Protein AF-A0A4P6U3E3-F1 (afdb_monomer_lite)

Organism: Streptomyces seoulensis (NCBI:txid73044)

Secondary structure (DSSP, 8-state):
-THHHHHHHHHHHHHHHHHHHHHHHHHHHHHHHHHHHHHHHTT--SHHHHHHHHHHHHHHHHHHHHHHHHHHHHHHHHHHHHHHHHHHHHHHHHHHHHHTT-------SS--

Sequence (112 aa):
MASGVDLSAHALTGLANDIRDFHHTVSERVTSLNRVVDMIQAGWKGAAGKEFDTVQQGVNKNLRKLQDDLVDLEEAMRASVGGFTDQEQERISDIRKVDNSYEVKSRITDLA

InterPro domains:
  IPR010310 Type VII secretion system ESAT-6-like [PF06013] (7-89)
  IPR010310 Type VII secretion system ESAT-6-like [TIGR03930] (8-90)
  IPR036689 ESAT-6-like superfamily [SSF140453] (7-96)

Structure (mmCIF, N/CA/C/O backbone):
data_AF-A0A4P6U3E3-F1
#
_entry.id   AF-A0A4P6U3E3-F1
#
loop_
_atom_site.group_PDB
_atom_site.id
_atom_site.type_symbol
_atom_site.label_atom_id
_atom_site.label_alt_id
_atom_site.label_comp_id
_atom_site.label_asym_id
_atom_site.label_entity_id
_atom_site.label_seq_id
_atom_site.pdbx_PDB_ins_code
_atom_site.Cartn_x
_atom_site.Cartn_y
_atom_site.Cartn_z
_atom_site.occupancy
_atom_site.B_iso_or_equiv
_atom_site.auth_seq_id
_atom_site.auth_comp_id
_atom_site.auth_asym_id
_atom_site.auth_atom_id
_atom_site.pdbx_PDB_model_num
ATOM 1 N N . MET A 1 1 ? 15.863 6.903 -32.423 1.00 50.66 1 MET A N 1
ATOM 2 C CA . MET A 1 1 ? 14.958 5.809 -32.000 1.00 50.66 1 MET A CA 1
ATOM 3 C C . MET A 1 1 ? 15.186 5.372 -30.546 1.00 50.66 1 MET A C 1
ATOM 5 O O . MET A 1 1 ? 14.235 4.914 -29.940 1.00 50.66 1 MET A O 1
ATOM 9 N N . ALA A 1 2 ? 16.359 5.609 -29.937 1.00 56.28 2 ALA A N 1
ATOM 10 C CA . ALA A 1 2 ? 16.633 5.280 -28.525 1.00 56.28 2 ALA A CA 1
ATOM 11 C C . ALA A 1 2 ? 15.734 5.989 -27.480 1.00 56.28 2 ALA A C 1
ATOM 13 O O . ALA A 1 2 ? 15.565 5.495 -26.373 1.00 56.28 2 ALA A O 1
ATOM 14 N N . SER A 1 3 ? 15.124 7.126 -27.826 1.00 62.72 3 SER A N 1
ATOM 15 C CA . SER A 1 3 ? 14.373 7.963 -26.880 1.00 62.72 3 SER A CA 1
ATOM 16 C C . SER A 1 3 ? 13.048 7.353 -26.397 1.00 62.72 3 SER A C 1
ATOM 18 O O . SER A 1 3 ? 12.608 7.661 -25.299 1.00 62.72 3 SER A O 1
ATOM 20 N N . GLY A 1 4 ? 12.390 6.500 -27.193 1.00 61.56 4 GLY A N 1
ATOM 21 C CA . GLY A 1 4 ? 11.086 5.927 -26.820 1.00 61.56 4 GLY A CA 1
ATOM 22 C C . GLY A 1 4 ? 11.176 4.829 -25.753 1.00 61.56 4 GLY A C 1
ATOM 23 O O . GLY A 1 4 ? 10.294 4.710 -24.909 1.00 61.56 4 GLY A O 1
ATOM 24 N N . VAL A 1 5 ? 12.266 4.058 -25.774 1.00 64.31 5 VAL A N 1
ATOM 25 C CA . VAL A 1 5 ? 12.543 2.965 -24.826 1.00 64.31 5 VAL A CA 1
ATOM 26 C C . VAL A 1 5 ? 12.889 3.529 -23.449 1.00 64.31 5 VAL A C 1
ATOM 28 O O . VAL A 1 5 ? 12.355 3.071 -22.442 1.00 64.31 5 VAL A O 1
ATOM 31 N N . ASP A 1 6 ? 13.716 4.574 -23.419 1.00 68.00 6 ASP A N 1
ATOM 32 C CA . ASP A 1 6 ? 14.097 5.280 -22.194 1.00 68.00 6 ASP A CA 1
ATOM 33 C C . ASP A 1 6 ? 12.877 5.914 -21.501 1.00 68.00 6 ASP A C 1
ATOM 35 O O . ASP A 1 6 ? 12.690 5.763 -20.295 1.00 68.00 6 ASP A O 1
ATOM 39 N N . LEU A 1 7 ? 11.954 6.505 -22.275 1.00 72.06 7 LEU A N 1
ATOM 40 C CA . LEU A 1 7 ? 10.684 7.010 -21.740 1.00 72.06 7 LEU A CA 1
ATOM 41 C C . LEU A 1 7 ? 9.826 5.908 -21.096 1.00 72.06 7 LEU A C 1
ATOM 43 O O . LEU A 1 7 ? 9.208 6.143 -20.059 1.00 72.06 7 LEU A O 1
ATOM 47 N N . SER A 1 8 ? 9.778 4.715 -21.693 1.00 77.69 8 SER A N 1
ATOM 48 C CA . SER A 1 8 ? 9.010 3.579 -21.167 1.00 77.69 8 SER A CA 1
ATOM 49 C C . SER A 1 8 ? 9.613 3.026 -19.872 1.00 77.69 8 SER A C 1
ATOM 51 O O . SER A 1 8 ? 8.882 2.829 -18.899 1.00 77.69 8 SER A O 1
ATOM 53 N N . ALA A 1 9 ? 10.929 2.814 -19.833 1.00 78.56 9 ALA A N 1
ATOM 54 C CA . ALA A 1 9 ? 11.627 2.350 -18.636 1.00 78.56 9 ALA A CA 1
ATOM 55 C C . ALA A 1 9 ? 11.507 3.365 -17.487 1.00 78.56 9 ALA A C 1
ATOM 57 O O . ALA A 1 9 ? 11.263 2.993 -16.333 1.00 78.56 9 ALA A O 1
ATOM 58 N N . HIS A 1 10 ? 11.608 4.657 -17.810 1.00 82.00 10 HIS A N 1
ATOM 59 C CA . HIS A 1 10 ? 11.419 5.739 -16.855 1.00 82.00 10 HIS A CA 1
ATOM 60 C C . HIS A 1 10 ? 9.986 5.778 -16.303 1.00 82.00 10 HIS A C 1
ATOM 62 O O . HIS A 1 10 ? 9.807 5.860 -15.089 1.00 82.00 10 HIS A O 1
ATOM 68 N N . ALA A 1 11 ? 8.969 5.638 -17.160 1.00 81.44 11 ALA A N 1
ATOM 69 C CA . ALA A 1 11 ? 7.567 5.617 -16.741 1.00 81.44 11 ALA A CA 1
ATOM 70 C C . ALA A 1 11 ? 7.244 4.435 -15.809 1.00 81.44 11 ALA A C 1
ATOM 72 O O . ALA A 1 11 ? 6.583 4.621 -14.789 1.00 81.44 11 ALA A O 1
ATOM 73 N N . LEU A 1 12 ? 7.747 3.234 -16.115 1.00 81.12 12 LEU A N 1
ATOM 74 C CA . LEU A 1 12 ? 7.563 2.050 -15.265 1.00 81.12 12 LEU A CA 1
ATOM 75 C C . LEU A 1 12 ? 8.288 2.185 -13.920 1.00 81.12 12 LEU A C 1
ATOM 77 O O . LEU A 1 12 ? 7.758 1.790 -12.884 1.00 81.12 12 LEU A O 1
ATOM 81 N N . THR A 1 13 ? 9.478 2.788 -13.920 1.00 85.75 13 THR A N 1
ATOM 82 C CA . THR A 1 13 ? 10.208 3.098 -12.683 1.00 85.75 13 THR A CA 1
ATOM 83 C C . THR A 1 13 ? 9.452 4.117 -11.830 1.00 85.75 13 THR A C 1
ATOM 85 O O . THR A 1 13 ? 9.386 3.958 -10.612 1.00 85.75 13 THR A O 1
ATOM 88 N N . GLY A 1 14 ? 8.864 5.141 -12.458 1.00 87.50 14 GLY A N 1
ATOM 89 C CA . GLY A 1 14 ? 8.003 6.120 -11.792 1.00 87.50 14 GLY A CA 1
ATOM 90 C C . GLY A 1 14 ? 6.799 5.454 -11.136 1.00 87.50 14 GLY A C 1
ATOM 91 O O . GLY A 1 14 ? 6.613 5.589 -9.932 1.00 87.50 14 GLY A O 1
ATOM 92 N N . LEU A 1 15 ? 6.073 4.626 -11.889 1.00 84.00 15 LEU A N 1
ATOM 93 C CA . LEU A 1 15 ? 4.927 3.880 -11.372 1.00 84.00 15 LEU A CA 1
ATOM 94 C C . LEU A 1 15 ? 5.301 2.973 -10.187 1.00 84.00 15 LEU A C 1
ATOM 96 O O . LEU A 1 15 ? 4.574 2.922 -9.199 1.00 84.00 15 LEU A O 1
ATOM 100 N N . ALA A 1 16 ? 6.444 2.284 -10.252 1.00 83.94 16 ALA A N 1
ATOM 101 C CA . ALA A 1 16 ? 6.929 1.467 -9.139 1.00 83.94 16 ALA A CA 1
ATOM 102 C C . ALA A 1 16 ? 7.202 2.303 -7.873 1.00 83.94 16 ALA A C 1
ATOM 104 O O . ALA A 1 16 ? 6.952 1.842 -6.760 1.00 83.94 16 ALA A O 1
ATOM 105 N N . ASN A 1 17 ? 7.700 3.533 -8.021 1.00 88.75 17 ASN A N 1
ATOM 106 C CA . ASN A 1 17 ? 7.895 4.437 -6.887 1.00 88.75 17 ASN A CA 1
ATOM 107 C C . ASN A 1 17 ? 6.554 4.949 -6.338 1.00 88.75 17 ASN A C 1
ATOM 109 O O . ASN A 1 17 ? 6.369 4.941 -5.125 1.00 88.75 17 ASN A O 1
ATOM 113 N N . ASP A 1 18 ? 5.600 5.296 -7.204 1.00 90.12 18 ASP A N 1
ATOM 114 C CA . ASP A 1 18 ? 4.262 5.735 -6.785 1.00 90.12 18 ASP A CA 1
ATOM 115 C C . ASP A 1 18 ? 3.529 4.639 -5.989 1.00 90.12 18 ASP A C 1
ATOM 117 O O . ASP A 1 18 ? 2.894 4.911 -4.967 1.00 90.12 18 ASP A O 1
ATOM 121 N N . ILE A 1 19 ? 3.649 3.378 -6.422 1.00 84.31 19 ILE A N 1
ATOM 122 C CA . ILE A 1 19 ? 3.098 2.211 -5.714 1.00 84.31 19 ILE A CA 1
ATOM 123 C C . ILE A 1 19 ? 3.721 2.077 -4.321 1.00 84.31 19 ILE A C 1
ATOM 125 O O . ILE A 1 19 ? 3.003 1.861 -3.340 1.00 84.31 19 ILE A O 1
ATOM 129 N N . ARG A 1 20 ? 5.042 2.251 -4.214 1.00 84.44 20 ARG A N 1
ATOM 130 C CA . ARG A 1 20 ? 5.752 2.215 -2.933 1.00 84.44 20 ARG A CA 1
ATOM 131 C C . ARG A 1 20 ? 5.293 3.329 -1.990 1.00 84.44 20 ARG A C 1
ATOM 133 O O . ARG A 1 20 ? 5.030 3.074 -0.813 1.00 84.44 20 ARG A O 1
ATOM 140 N N . ASP A 1 21 ? 5.164 4.551 -2.492 1.00 89.75 21 ASP A N 1
ATOM 141 C CA . ASP A 1 21 ? 4.717 5.702 -1.700 1.00 89.75 21 A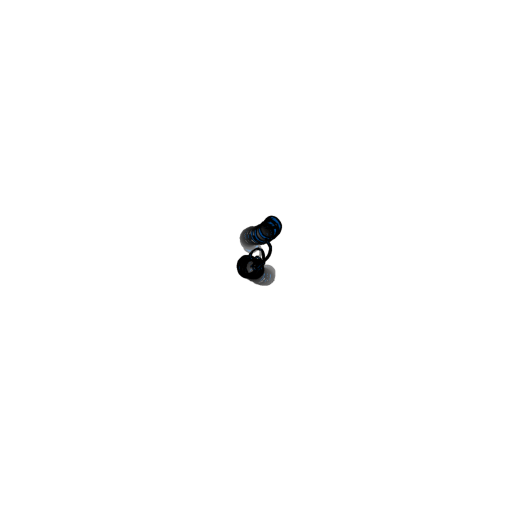SP A CA 1
ATOM 142 C C . ASP A 1 21 ? 3.269 5.520 -1.223 1.00 89.75 21 ASP A C 1
ATOM 144 O O . ASP A 1 21 ? 2.924 5.816 -0.068 1.00 89.75 21 ASP A O 1
ATOM 148 N N . PHE A 1 22 ? 2.416 4.949 -2.077 1.00 84.94 22 PHE A N 1
ATOM 149 C CA . PHE A 1 22 ? 1.059 4.573 -1.703 1.00 84.94 22 PHE A CA 1
ATOM 150 C C . PHE A 1 22 ? 1.047 3.491 -0.615 1.00 84.94 22 PHE A C 1
ATOM 152 O O . PHE A 1 22 ? 0.324 3.633 0.375 1.00 84.94 22 PHE A O 1
ATOM 159 N N . HIS A 1 23 ? 1.886 2.460 -0.737 1.00 81.81 23 HIS A N 1
ATOM 160 C CA . HIS A 1 23 ? 2.061 1.427 0.285 1.00 81.81 23 HIS A CA 1
ATOM 161 C C . HIS A 1 23 ? 2.446 2.026 1.653 1.00 81.81 23 HIS A C 1
ATOM 163 O O . HIS A 1 23 ? 1.820 1.702 2.672 1.00 81.81 23 HIS A O 1
ATOM 169 N N . HIS A 1 24 ? 3.407 2.954 1.686 1.00 85.12 24 HIS A N 1
ATOM 170 C CA . HIS A 1 24 ? 3.787 3.659 2.915 1.00 85.12 24 HIS A CA 1
ATOM 171 C C . HIS A 1 24 ? 2.615 4.450 3.506 1.00 85.12 24 HIS A C 1
ATOM 173 O O . HIS A 1 24 ? 2.301 4.302 4.690 1.00 85.12 24 HIS A O 1
ATOM 179 N N . THR A 1 25 ? 1.906 5.206 2.669 1.00 87.00 25 THR A N 1
ATOM 180 C CA . THR A 1 25 ? 0.739 5.998 3.086 1.00 87.00 25 THR A CA 1
ATOM 181 C C . THR A 1 25 ? -0.366 5.119 3.680 1.00 87.00 25 THR A C 1
ATOM 183 O O . THR A 1 25 ? -0.958 5.462 4.708 1.00 87.00 25 THR A O 1
ATOM 186 N N . VAL A 1 26 ? -0.661 3.972 3.058 1.00 81.62 26 VAL A N 1
ATOM 187 C CA . VAL A 1 26 ? -1.649 3.016 3.578 1.00 81.62 26 VAL A CA 1
ATOM 188 C C . VAL A 1 26 ? -1.216 2.517 4.956 1.00 81.62 26 VAL A C 1
ATOM 190 O O . VAL A 1 26 ? -2.023 2.567 5.885 1.00 81.62 26 VAL A O 1
ATOM 193 N N . SER A 1 27 ? 0.051 2.122 5.119 1.00 80.31 27 SER A N 1
ATOM 194 C CA . SER A 1 27 ? 0.615 1.638 6.391 1.00 80.31 27 SER A CA 1
ATOM 195 C C . SER A 1 27 ? 0.461 2.643 7.541 1.00 80.31 27 SER A C 1
ATOM 197 O O . SER A 1 27 ? 0.030 2.301 8.651 1.00 80.31 27 SER A O 1
ATOM 199 N N . GLU A 1 28 ? 0.743 3.918 7.271 1.00 86.88 28 GLU A N 1
ATOM 200 C CA . GLU A 1 28 ? 0.577 4.997 8.247 1.00 86.88 28 GLU A CA 1
ATOM 201 C C . GLU A 1 28 ? -0.888 5.176 8.656 1.00 86.88 28 GLU A C 1
ATOM 203 O O . GLU A 1 28 ? -1.200 5.296 9.848 1.00 86.88 28 GLU A O 1
ATOM 208 N N . ARG A 1 29 ? -1.809 5.134 7.684 1.00 82.69 29 ARG A N 1
ATOM 209 C CA . ARG A 1 29 ? -3.251 5.233 7.950 1.00 82.69 29 ARG A CA 1
ATOM 210 C C . ARG A 1 29 ? -3.769 4.054 8.766 1.00 82.69 29 ARG A C 1
ATOM 212 O O . ARG A 1 29 ? -4.562 4.283 9.678 1.00 82.69 29 ARG A O 1
ATOM 219 N N . VAL A 1 30 ? -3.297 2.831 8.507 1.00 77.75 30 VAL A N 1
ATOM 220 C CA . VAL A 1 30 ? -3.623 1.642 9.322 1.00 77.75 30 VAL A CA 1
ATOM 221 C C . VAL A 1 30 ? -3.215 1.862 10.773 1.00 77.75 30 VAL A C 1
ATOM 223 O O . VAL A 1 30 ? -4.002 1.658 11.696 1.00 77.75 30 VAL A O 1
ATOM 226 N N . THR A 1 31 ? -1.980 2.316 10.975 1.00 82.44 31 THR A N 1
ATOM 227 C CA . THR A 1 31 ? -1.428 2.563 12.309 1.00 82.44 31 THR A CA 1
ATOM 228 C C . THR A 1 31 ? -2.228 3.637 13.045 1.00 82.44 31 THR A C 1
ATOM 230 O O . THR A 1 31 ? -2.526 3.492 14.230 1.00 82.44 31 THR A O 1
ATOM 233 N N . SER A 1 32 ? -2.614 4.703 12.341 1.00 86.12 32 SER A N 1
ATOM 234 C CA . SER A 1 32 ? -3.466 5.761 12.887 1.00 86.12 32 SER A CA 1
ATOM 235 C C . SER A 1 32 ? -4.848 5.240 13.289 1.00 86.12 32 SER A C 1
ATOM 237 O O . SER A 1 32 ? -5.284 5.476 14.416 1.00 86.12 32 SER A O 1
ATOM 239 N N . LEU A 1 33 ? -5.502 4.469 12.412 1.00 79.06 33 LEU A N 1
ATOM 240 C CA . LEU A 1 33 ? -6.801 3.861 12.696 1.00 79.06 33 LEU A CA 1
ATOM 241 C C . LEU A 1 33 ? -6.732 2.975 13.945 1.00 79.06 33 LEU A C 1
ATOM 243 O O . LEU A 1 33 ? -7.579 3.113 14.822 1.00 79.06 33 LEU A O 1
ATOM 247 N N . ASN A 1 34 ? -5.700 2.136 14.063 1.00 77.25 34 ASN A N 1
ATOM 248 C CA . ASN A 1 34 ? -5.511 1.279 15.234 1.00 77.25 34 ASN A CA 1
ATOM 249 C C . ASN A 1 34 ? -5.345 2.091 16.529 1.00 77.25 34 ASN A C 1
ATOM 251 O O . ASN A 1 34 ? -6.000 1.780 17.514 1.00 77.25 34 ASN A O 1
ATOM 255 N N . ARG A 1 35 ? -4.589 3.199 16.527 1.00 84.50 35 ARG A N 1
ATOM 256 C CA . ARG A 1 35 ? -4.504 4.062 17.725 1.00 84.50 35 ARG A CA 1
ATOM 257 C C . ARG A 1 35 ? -5.846 4.680 18.108 1.00 84.50 35 ARG A C 1
ATOM 259 O O . ARG A 1 35 ? -6.155 4.789 19.292 1.00 84.50 35 ARG A O 1
ATOM 266 N N . VAL A 1 36 ? -6.629 5.127 17.125 1.00 82.12 36 VAL A N 1
ATOM 267 C CA . VAL A 1 36 ? -7.962 5.698 17.376 1.00 82.12 36 VAL A CA 1
ATOM 268 C C . VAL A 1 36 ? -8.898 4.640 17.956 1.00 82.12 36 VAL A C 1
ATOM 270 O O . VAL A 1 36 ? -9.603 4.918 18.925 1.00 82.12 36 VAL A O 1
ATOM 273 N N . VAL A 1 37 ? -8.864 3.427 17.405 1.00 74.69 37 VAL A N 1
ATOM 274 C CA . VAL A 1 37 ? -9.592 2.260 17.917 1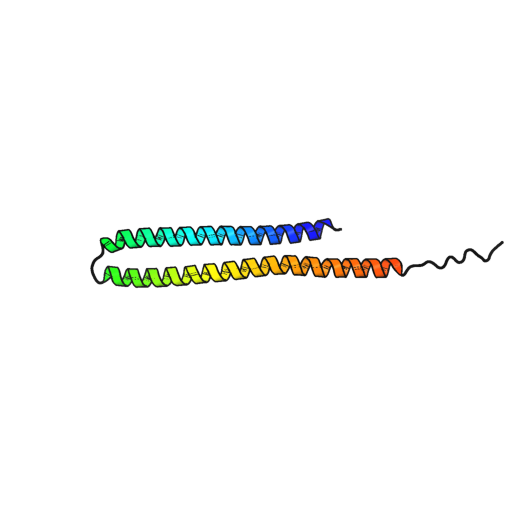.00 74.69 37 VAL A CA 1
ATOM 275 C C . VAL A 1 37 ? -9.231 1.998 19.378 1.00 74.69 37 VAL A C 1
ATOM 277 O O . VAL A 1 37 ? -10.136 1.960 20.210 1.00 74.69 37 VAL A O 1
ATOM 280 N N . ASP A 1 38 ? -7.941 1.897 19.701 1.00 77.56 38 ASP A N 1
ATOM 281 C CA . ASP A 1 38 ? -7.468 1.588 21.055 1.00 77.56 38 ASP A CA 1
ATOM 282 C C . ASP A 1 38 ? -7.951 2.637 22.078 1.00 77.56 38 ASP A C 1
ATOM 284 O O . ASP A 1 38 ? -8.379 2.301 23.186 1.00 77.56 38 ASP A O 1
ATOM 288 N N . MET A 1 39 ? -7.952 3.921 21.693 1.00 79.94 39 MET A N 1
ATOM 289 C CA . MET A 1 39 ? -8.463 5.012 22.535 1.00 79.94 39 MET A CA 1
ATOM 290 C C . MET A 1 39 ? -9.973 4.912 22.787 1.00 79.94 39 MET A C 1
ATOM 292 O O . MET A 1 39 ? -10.428 5.199 23.895 1.00 79.94 39 MET A O 1
ATOM 296 N N . ILE A 1 40 ? -10.760 4.521 21.780 1.00 74.88 40 ILE A N 1
ATOM 297 C CA . ILE A 1 40 ? -12.224 4.410 21.896 1.00 74.88 40 ILE A CA 1
ATOM 298 C C . ILE A 1 40 ? -12.617 3.136 22.654 1.00 74.88 40 ILE A C 1
ATOM 300 O O . ILE A 1 40 ? -13.521 3.178 23.492 1.00 74.88 40 ILE A O 1
ATOM 304 N N . GLN A 1 41 ? -11.927 2.016 22.419 1.00 71.62 41 GLN A N 1
ATOM 305 C CA . GLN A 1 41 ? -12.189 0.745 23.100 1.00 71.62 41 GLN A CA 1
ATOM 306 C C . GLN A 1 41 ? -12.034 0.833 24.615 1.00 71.62 41 GLN A C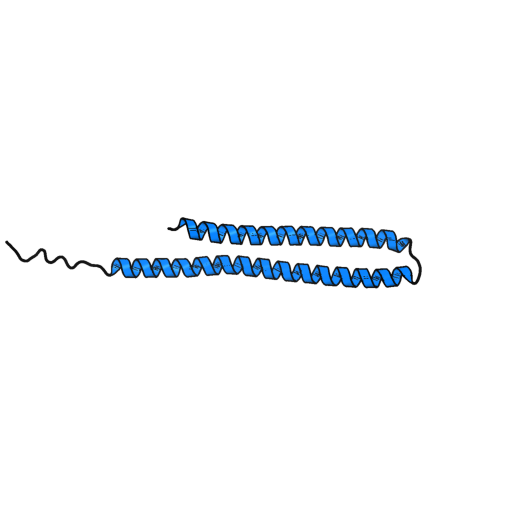 1
ATOM 308 O O . GLN A 1 41 ? -12.801 0.196 25.338 1.00 71.62 41 GLN A O 1
ATOM 313 N N . ALA A 1 42 ? -11.123 1.673 25.113 1.00 70.50 42 ALA A N 1
ATOM 314 C CA . ALA A 1 42 ? -11.014 1.950 26.543 1.00 70.50 42 ALA A CA 1
ATOM 315 C C . ALA A 1 42 ? -12.346 2.437 27.162 1.00 70.50 42 ALA A C 1
ATOM 317 O O . ALA A 1 42 ? -12.592 2.218 28.351 1.00 70.50 42 ALA A O 1
ATOM 318 N N . GLY A 1 43 ? -13.222 3.057 26.360 1.00 72.62 43 GLY A N 1
ATOM 319 C CA . GLY A 1 43 ? -14.550 3.523 26.760 1.00 72.62 43 GLY A CA 1
ATOM 320 C C . GLY A 1 43 ? -15.699 2.533 26.521 1.00 72.62 43 GLY A C 1
ATOM 321 O O . GLY A 1 43 ? -16.777 2.722 27.086 1.00 72.62 43 GLY A O 1
ATOM 322 N N . TRP A 1 44 ? -15.518 1.480 25.717 1.00 68.75 44 TRP A N 1
ATOM 323 C CA . TRP A 1 44 ? -16.586 0.538 25.352 1.00 68.75 44 TRP A CA 1
ATOM 324 C C . TRP A 1 44 ? -16.412 -0.805 26.069 1.00 68.75 44 TRP A C 1
ATOM 326 O O . TRP A 1 44 ? -15.732 -1.709 25.591 1.00 68.75 44 TRP A O 1
ATOM 336 N N . LYS A 1 45 ? -17.063 -0.972 27.228 1.00 66.75 45 LYS A N 1
ATOM 337 C CA . LYS A 1 45 ? -17.109 -2.271 27.923 1.00 66.75 45 LYS A CA 1
ATOM 338 C C . LYS A 1 45 ? -18.225 -3.171 27.381 1.00 66.75 45 LYS A C 1
ATOM 340 O O . LYS A 1 45 ? -19.343 -2.718 27.157 1.00 66.75 45 LYS A O 1
ATOM 345 N N . GLY A 1 46 ? -17.947 -4.472 27.263 1.00 72.56 46 GLY A N 1
ATOM 346 C CA . GLY A 1 46 ? -18.953 -5.508 26.992 1.00 72.56 46 GLY A CA 1
ATOM 347 C C . GLY A 1 46 ? -19.030 -5.952 25.527 1.00 72.56 46 GLY A C 1
ATOM 348 O O . GLY A 1 46 ? -18.017 -6.011 24.836 1.00 72.56 46 GLY A O 1
ATOM 349 N N . ALA A 1 47 ? -20.232 -6.307 25.059 1.00 68.50 47 ALA A N 1
ATOM 350 C CA . ALA A 1 47 ? -20.455 -6.900 23.734 1.00 68.50 47 ALA A CA 1
ATOM 351 C C . ALA A 1 47 ? -20.032 -5.986 22.566 1.00 68.50 47 ALA A C 1
ATOM 353 O O . ALA A 1 47 ? -19.488 -6.472 21.581 1.00 68.50 47 ALA A O 1
ATOM 354 N N . ALA A 1 48 ? -20.196 -4.665 22.708 1.00 68.38 48 ALA A N 1
ATOM 355 C CA . ALA A 1 48 ? -19.795 -3.695 21.687 1.00 68.38 48 ALA A CA 1
ATOM 356 C C . ALA A 1 48 ? -18.273 -3.669 21.442 1.00 68.38 48 ALA A C 1
ATOM 358 O O . ALA A 1 48 ? -17.843 -3.505 20.304 1.00 68.38 48 ALA A O 1
ATOM 359 N N . GLY A 1 49 ? -17.459 -3.886 22.484 1.00 71.94 49 GLY A N 1
ATOM 360 C CA . GLY A 1 49 ? -16.002 -3.973 22.344 1.00 71.94 49 GLY A CA 1
ATOM 361 C C . GLY A 1 49 ? -15.569 -5.175 21.497 1.00 71.94 49 GLY A C 1
ATOM 362 O O . GLY A 1 49 ? -14.724 -5.027 20.621 1.00 71.94 49 GLY A O 1
ATOM 363 N N . LYS A 1 50 ? -16.225 -6.330 21.686 1.00 75.06 50 LYS A N 1
ATOM 364 C CA . LYS A 1 50 ? -15.950 -7.575 20.943 1.00 75.06 50 LYS A CA 1
ATOM 365 C C . LYS A 1 50 ? -16.323 -7.512 19.461 1.00 75.06 50 LYS A C 1
ATOM 367 O O . LYS A 1 50 ? -15.594 -8.031 18.616 1.00 75.06 50 LYS A O 1
ATOM 372 N N . GLU A 1 51 ? -17.469 -6.919 19.139 1.00 74.81 51 GLU A N 1
ATOM 373 C CA . GLU A 1 51 ? -17.867 -6.737 17.736 1.00 74.81 51 GLU A CA 1
ATOM 374 C C . GLU A 1 51 ? -16.882 -5.807 17.019 1.00 74.81 51 GLU A C 1
ATOM 376 O O . GLU A 1 51 ? -16.471 -6.063 15.888 1.00 74.81 51 GLU A O 1
ATOM 381 N N . PHE A 1 52 ? -16.419 -4.770 17.719 1.00 72.44 52 PHE A N 1
ATOM 382 C CA . PHE A 1 52 ? -15.418 -3.855 17.192 1.00 72.44 52 PHE A CA 1
ATOM 383 C C . PHE A 1 52 ? -14.049 -4.517 16.985 1.00 72.44 52 PHE A C 1
ATOM 385 O O . PHE A 1 52 ? -13.464 -4.340 15.917 1.00 72.44 52 PHE A O 1
ATOM 392 N N . ASP A 1 53 ? -13.585 -5.344 17.932 1.00 76.56 53 ASP A N 1
ATOM 393 C CA . ASP A 1 53 ? -12.373 -6.168 17.775 1.00 76.56 53 ASP A CA 1
ATOM 394 C C . ASP A 1 53 ? -12.427 -6.999 16.487 1.00 76.56 53 ASP A C 1
ATOM 396 O O . ASP A 1 53 ? -11.466 -7.063 15.719 1.00 76.56 53 ASP A O 1
ATOM 400 N N . THR A 1 54 ? -13.574 -7.630 16.228 1.00 82.25 54 THR A N 1
ATOM 401 C CA . THR A 1 54 ? -13.771 -8.501 15.062 1.00 82.25 54 THR A CA 1
ATOM 402 C C . THR A 1 54 ? -13.664 -7.710 13.758 1.00 82.25 54 THR A C 1
ATOM 404 O O . THR A 1 54 ? -12.964 -8.123 12.827 1.00 82.25 54 THR A O 1
ATOM 407 N N . VAL A 1 55 ? -14.307 -6.541 13.695 1.00 78.69 55 VAL A N 1
ATOM 408 C CA . VAL A 1 55 ? -14.219 -5.645 12.533 1.00 78.69 55 VAL A CA 1
ATOM 409 C C . VAL A 1 55 ? -12.786 -5.149 12.338 1.00 78.69 55 VAL A C 1
ATOM 411 O O . VAL A 1 55 ? -12.272 -5.201 11.219 1.00 78.69 55 VAL A O 1
ATOM 414 N N . GLN A 1 56 ? -12.109 -4.731 13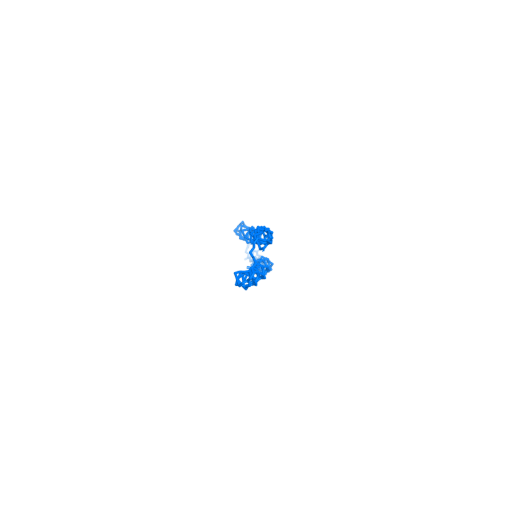.409 1.00 77.88 56 GLN A N 1
ATOM 415 C CA . GLN A 1 56 ? -10.725 -4.258 13.353 1.00 77.88 56 GLN A CA 1
ATOM 416 C C . GLN A 1 56 ? -9.775 -5.349 12.845 1.00 77.88 56 GLN A C 1
ATOM 418 O O . GLN A 1 56 ? -8.931 -5.082 11.989 1.00 77.88 56 GLN A O 1
ATOM 423 N N . GLN A 1 57 ? -9.923 -6.589 13.314 1.00 82.88 57 GLN A N 1
ATOM 424 C CA . GLN A 1 57 ? -9.131 -7.721 12.828 1.00 82.88 57 GLN A CA 1
ATOM 425 C C . GLN A 1 57 ? -9.351 -7.969 11.332 1.00 82.88 57 GLN A C 1
ATOM 427 O O . GLN A 1 57 ? -8.382 -8.181 10.599 1.00 82.88 57 GLN A O 1
ATOM 432 N N . GLY A 1 58 ? -10.599 -7.891 10.861 1.00 83.69 58 GLY A N 1
ATOM 433 C CA . GLY A 1 58 ? -10.925 -8.003 9.437 1.00 83.69 58 GLY A CA 1
ATOM 434 C C . GLY A 1 58 ? -10.283 -6.895 8.601 1.00 83.69 58 GLY A C 1
ATOM 435 O O . GLY A 1 58 ? -9.649 -7.171 7.582 1.00 83.69 58 GLY A O 1
ATOM 436 N N . VAL A 1 59 ? -10.377 -5.648 9.066 1.00 78.38 59 VAL A N 1
ATOM 437 C CA . VAL A 1 59 ? -9.756 -4.483 8.419 1.00 78.38 59 VAL A CA 1
ATOM 438 C C . VAL A 1 59 ? -8.235 -4.631 8.373 1.00 78.38 59 VAL A C 1
ATOM 440 O O . VAL A 1 59 ? -7.647 -4.518 7.300 1.00 78.38 59 VAL A O 1
ATOM 443 N N . ASN A 1 60 ? -7.596 -4.976 9.492 1.00 79.44 60 ASN A N 1
ATOM 444 C CA . ASN A 1 60 ? -6.150 -5.188 9.563 1.00 79.44 60 ASN A CA 1
ATOM 445 C C . ASN A 1 60 ? -5.682 -6.323 8.643 1.00 79.44 60 ASN A C 1
ATOM 447 O O . ASN A 1 60 ? -4.645 -6.197 7.995 1.00 79.44 60 ASN A O 1
ATOM 451 N N . LYS A 1 61 ? -6.446 -7.416 8.542 1.00 86.88 61 LYS A N 1
ATOM 452 C CA . LYS A 1 61 ? -6.150 -8.511 7.609 1.00 86.88 61 LYS A CA 1
ATOM 453 C C . LYS A 1 61 ? -6.207 -8.042 6.155 1.00 86.88 61 LYS A C 1
ATOM 455 O O . LYS A 1 61 ? -5.294 -8.337 5.389 1.00 86.88 61 LYS A O 1
ATOM 460 N N . ASN A 1 62 ? -7.258 -7.315 5.784 1.00 83.75 62 ASN A N 1
ATOM 461 C CA . ASN A 1 62 ? -7.421 -6.804 4.424 1.00 83.75 62 ASN A CA 1
ATOM 462 C C . ASN A 1 62 ? -6.324 -5.799 4.065 1.00 83.75 62 ASN A C 1
ATOM 464 O O . ASN A 1 62 ? -5.825 -5.814 2.947 1.00 83.75 62 ASN A O 1
ATOM 468 N N . LEU A 1 63 ? -5.923 -4.961 5.021 1.00 78.81 63 LEU A N 1
ATOM 469 C CA . LEU A 1 63 ? -4.854 -3.991 4.824 1.00 78.81 63 LEU A CA 1
ATOM 470 C C . LEU A 1 63 ? -3.491 -4.660 4.641 1.00 78.81 63 LEU A C 1
ATOM 472 O O . LEU A 1 63 ? -2.767 -4.263 3.740 1.00 78.81 63 LEU A O 1
ATOM 476 N N . ARG A 1 64 ? -3.166 -5.701 5.420 1.00 82.44 64 ARG A N 1
ATOM 477 C CA . ARG A 1 64 ? -1.941 -6.493 5.196 1.00 82.44 64 ARG A CA 1
ATOM 478 C C . ARG A 1 64 ? -1.933 -7.133 3.814 1.00 82.44 64 ARG A C 1
ATOM 480 O O . ARG A 1 64 ? -0.955 -7.004 3.100 1.00 82.44 64 ARG A O 1
ATOM 487 N N . LYS A 1 65 ? -3.057 -7.730 3.406 1.00 88.31 65 LYS A N 1
ATOM 488 C CA . LYS A 1 65 ? -3.184 -8.295 2.060 1.00 88.31 65 LYS A CA 1
ATOM 489 C C . LYS A 1 65 ? -2.961 -7.241 0.971 1.00 88.31 65 LYS A C 1
ATOM 491 O O . LYS A 1 65 ? -2.236 -7.497 0.025 1.00 88.31 65 LYS A O 1
ATOM 496 N N . LEU A 1 66 ? -3.555 -6.057 1.120 1.00 83.06 66 LEU A N 1
ATOM 497 C CA . LEU A 1 66 ? -3.327 -4.952 0.190 1.00 83.06 66 LEU A CA 1
ATOM 498 C C . LEU A 1 66 ? -1.848 -4.536 0.154 1.00 83.06 66 LEU A C 1
ATOM 500 O O . LEU A 1 66 ? -1.348 -4.199 -0.910 1.00 83.06 66 LEU A O 1
ATOM 504 N N . GLN A 1 67 ? -1.154 -4.537 1.296 1.00 80.69 67 GLN A N 1
ATOM 505 C CA . GLN A 1 67 ? 0.280 -4.241 1.343 1.00 80.69 67 GLN A CA 1
ATOM 506 C C . GLN A 1 67 ? 1.097 -5.288 0.584 1.00 80.69 67 GLN A C 1
ATOM 508 O O . GLN A 1 67 ? 1.926 -4.900 -0.233 1.00 80.69 67 GLN A O 1
ATOM 513 N N . ASP A 1 68 ? 0.820 -6.574 0.801 1.00 86.69 68 ASP A N 1
ATOM 514 C CA . ASP A 1 68 ? 1.477 -7.674 0.087 1.00 86.69 68 ASP A CA 1
ATOM 515 C C . ASP A 1 68 ? 1.248 -7.546 -1.433 1.00 86.69 68 ASP A C 1
ATOM 517 O O . ASP A 1 68 ? 2.205 -7.524 -2.205 1.00 86.69 68 ASP A O 1
ATOM 521 N N . ASP A 1 69 ? -0.003 -7.324 -1.857 1.00 89.38 69 ASP A N 1
ATOM 522 C CA . ASP A 1 69 ? -0.364 -7.157 -3.272 1.00 89.38 69 ASP A CA 1
ATOM 523 C C . ASP A 1 69 ? 0.359 -5.947 -3.923 1.00 89.38 69 ASP A C 1
ATOM 525 O O . ASP A 1 69 ? 0.696 -5.976 -5.109 1.00 89.38 69 ASP A O 1
ATOM 529 N N . LEU A 1 70 ? 0.604 -4.863 -3.169 1.00 83.75 70 LEU A N 1
ATOM 530 C CA . LEU A 1 70 ? 1.329 -3.680 -3.658 1.00 83.75 70 LEU A CA 1
ATOM 531 C C . LEU A 1 70 ? 2.839 -3.924 -3.782 1.00 83.75 70 LEU A C 1
ATOM 533 O O . LEU A 1 70 ? 3.451 -3.404 -4.715 1.00 83.75 70 LEU A O 1
ATOM 537 N N . VAL A 1 71 ? 3.433 -4.706 -2.877 1.00 86.31 71 VAL A N 1
ATOM 538 C CA . VAL A 1 71 ? 4.843 -5.116 -2.975 1.00 86.31 71 VAL A CA 1
ATOM 539 C C . VAL A 1 71 ? 5.044 -6.003 -4.200 1.00 86.31 71 VAL A C 1
ATOM 541 O O . VAL A 1 71 ? 5.916 -5.713 -5.019 1.00 86.31 71 VAL A O 1
ATOM 544 N N . ASP A 1 72 ? 4.179 -7.001 -4.390 1.00 89.19 72 ASP A N 1
ATOM 545 C CA . ASP A 1 72 ? 4.215 -7.883 -5.562 1.00 89.19 72 ASP A CA 1
ATOM 546 C C . ASP A 1 72 ? 4.091 -7.082 -6.870 1.00 89.19 72 ASP A C 1
ATOM 548 O O . ASP A 1 72 ? 4.796 -7.333 -7.854 1.00 89.19 72 ASP A O 1
ATOM 552 N N . LEU A 1 73 ? 3.217 -6.068 -6.887 1.00 84.88 73 LEU A N 1
ATOM 553 C CA . LEU A 1 73 ? 3.058 -5.185 -8.039 1.00 84.88 73 LEU A CA 1
ATOM 554 C C . LEU A 1 73 ? 4.301 -4.315 -8.286 1.00 84.88 73 LEU A C 1
ATOM 556 O O . LEU A 1 73 ? 4.701 -4.152 -9.443 1.00 84.88 73 LEU A O 1
ATOM 560 N N . GLU A 1 74 ? 4.925 -3.764 -7.239 1.00 86.31 74 GLU A N 1
ATOM 561 C CA . GLU A 1 74 ? 6.186 -3.021 -7.362 1.00 86.31 74 GLU A CA 1
ATOM 562 C C . GLU A 1 74 ? 7.274 -3.907 -7.986 1.00 86.31 74 GLU A C 1
ATOM 564 O O . GLU A 1 74 ? 7.942 -3.497 -8.943 1.00 86.31 74 GLU A O 1
ATOM 569 N N . GLU A 1 75 ? 7.437 -5.128 -7.477 1.00 85.88 75 GLU A N 1
ATOM 570 C CA . GLU A 1 75 ? 8.420 -6.089 -7.977 1.00 85.88 75 GLU A CA 1
ATOM 571 C C . GLU A 1 75 ? 8.169 -6.442 -9.445 1.00 85.88 75 GLU A C 1
ATOM 573 O O . GLU A 1 75 ? 9.101 -6.407 -10.255 1.00 85.88 75 GLU A O 1
ATOM 578 N N . ALA A 1 76 ? 6.912 -6.685 -9.828 1.00 85.50 76 ALA A N 1
ATOM 579 C CA . ALA A 1 76 ? 6.536 -6.952 -11.214 1.00 85.50 76 ALA A CA 1
ATOM 580 C C . ALA A 1 76 ? 6.878 -5.779 -12.153 1.00 85.50 76 ALA A C 1
ATOM 582 O O . ALA A 1 76 ? 7.373 -5.990 -13.267 1.00 85.50 76 ALA A O 1
ATOM 583 N N . MET A 1 77 ? 6.664 -4.534 -11.714 1.00 82.81 77 MET A N 1
ATOM 584 C CA . MET A 1 77 ? 7.031 -3.346 -12.495 1.00 82.81 77 MET A CA 1
ATOM 585 C C . MET A 1 77 ? 8.550 -3.204 -12.638 1.00 82.81 77 MET A C 1
ATOM 587 O O . MET A 1 77 ? 9.039 -2.930 -13.737 1.00 82.81 77 MET A O 1
ATOM 591 N N . ARG A 1 78 ? 9.322 -3.463 -11.576 1.00 83.62 78 ARG A N 1
ATOM 592 C CA . ARG A 1 78 ? 10.797 -3.438 -11.631 1.00 83.62 78 ARG A CA 1
ATOM 593 C C . ARG A 1 78 ? 11.366 -4.540 -12.521 1.00 83.62 78 ARG A C 1
ATOM 595 O O . ARG A 1 78 ? 12.260 -4.271 -13.323 1.00 83.62 78 ARG A O 1
ATOM 602 N N . ALA A 1 79 ? 10.819 -5.749 -12.431 1.00 81.88 79 ALA A N 1
ATOM 603 C CA . ALA A 1 79 ? 11.184 -6.861 -13.305 1.00 81.88 79 ALA A CA 1
ATOM 604 C C . ALA A 1 79 ? 10.882 -6.545 -14.780 1.00 81.88 79 ALA A C 1
ATOM 606 O O . ALA A 1 79 ? 11.683 -6.867 -15.658 1.00 81.88 79 ALA A O 1
ATOM 607 N N . SER A 1 80 ? 9.774 -5.846 -15.049 1.00 80.38 80 SER A N 1
ATOM 608 C CA . SER A 1 80 ? 9.409 -5.408 -16.402 1.00 80.38 80 SER A CA 1
ATOM 609 C C . SER A 1 80 ? 10.427 -4.427 -16.998 1.00 80.38 80 SER A C 1
ATOM 611 O O . SER A 1 80 ? 10.743 -4.535 -18.180 1.00 80.38 80 SER A O 1
ATOM 613 N N . VAL A 1 81 ? 11.004 -3.520 -16.197 1.00 79.50 81 VAL A N 1
ATOM 614 C CA . VAL A 1 81 ? 12.081 -2.610 -16.647 1.00 79.50 81 VAL A CA 1
ATOM 615 C C . VAL A 1 81 ? 13.346 -3.383 -17.032 1.00 79.50 81 VAL A C 1
ATOM 617 O O . VAL A 1 81 ? 13.935 -3.119 -18.084 1.00 79.50 81 VAL A O 1
ATOM 620 N N . GLY A 1 82 ? 13.750 -4.355 -16.207 1.00 77.75 82 GLY A N 1
ATOM 621 C CA . GLY A 1 82 ? 14.903 -5.214 -16.494 1.00 77.75 82 GLY A CA 1
ATOM 622 C C . GLY A 1 82 ? 14.711 -6.021 -17.780 1.00 77.75 82 GLY A C 1
ATOM 623 O O . GLY A 1 82 ? 15.520 -5.922 -18.701 1.00 77.75 82 GLY A O 1
ATOM 624 N N . GLY A 1 83 ? 13.578 -6.723 -17.898 1.00 74.75 83 GLY A N 1
ATOM 625 C CA . GLY A 1 83 ? 13.254 -7.527 -19.080 1.00 74.75 83 GLY A CA 1
ATOM 626 C C . GLY A 1 83 ? 13.121 -6.706 -20.366 1.00 74.75 83 GLY A C 1
ATOM 627 O O . GLY A 1 83 ? 13.550 -7.154 -21.428 1.00 74.75 83 GLY A O 1
ATOM 628 N N . PHE A 1 84 ? 12.584 -5.486 -20.289 1.00 71.75 84 PHE A N 1
ATOM 629 C CA . PHE A 1 84 ? 12.508 -4.588 -21.443 1.00 71.75 84 PHE A CA 1
ATOM 630 C C . PHE A 1 84 ? 13.899 -4.123 -21.908 1.00 71.75 84 PHE A C 1
ATOM 632 O O . PHE A 1 84 ? 14.160 -4.064 -23.109 1.00 71.75 84 PHE A O 1
ATOM 639 N N . THR A 1 85 ? 14.809 -3.853 -20.966 1.00 73.62 85 THR A N 1
ATOM 640 C CA . THR A 1 85 ? 16.192 -3.437 -21.256 1.00 73.62 85 THR A CA 1
ATOM 641 C C . THR A 1 85 ? 16.996 -4.552 -21.930 1.00 73.62 85 THR A C 1
ATOM 643 O O . THR A 1 85 ? 17.719 -4.297 -22.897 1.00 73.62 85 THR A O 1
ATOM 646 N N . ASP A 1 86 ? 16.852 -5.791 -21.461 1.00 74.25 86 ASP A N 1
ATOM 647 C CA . ASP A 1 86 ? 17.563 -6.945 -22.022 1.00 74.25 86 ASP A CA 1
ATOM 648 C C . ASP A 1 86 ? 17.080 -7.282 -23.442 1.00 74.25 86 ASP A C 1
ATOM 650 O O . ASP A 1 86 ? 17.892 -7.437 -24.358 1.00 74.25 86 ASP A O 1
ATOM 654 N N . GLN A 1 87 ? 15.760 -7.301 -23.661 1.00 77.44 87 GLN A N 1
ATOM 655 C CA . GLN A 1 87 ? 15.165 -7.557 -24.981 1.00 77.44 87 GLN A CA 1
ATOM 656 C C . GLN A 1 87 ? 15.554 -6.500 -26.025 1.00 77.44 87 GLN A C 1
ATOM 658 O O . GLN A 1 87 ? 15.645 -6.794 -27.218 1.00 77.44 87 GLN A O 1
ATOM 663 N N . GLU A 1 88 ? 15.775 -5.255 -25.605 1.00 68.50 88 GLU A N 1
ATOM 664 C CA . GLU A 1 88 ? 16.173 -4.188 -26.521 1.00 68.50 88 GLU A CA 1
ATOM 665 C C . GLU A 1 88 ? 17.650 -4.285 -26.922 1.00 68.50 88 GLU A C 1
ATOM 667 O O . GLU A 1 88 ? 17.987 -4.065 -28.087 1.00 68.50 88 GLU A O 1
ATOM 672 N N . GLN A 1 89 ? 18.539 -4.666 -25.998 1.00 72.75 89 GLN A N 1
ATOM 673 C CA . GLN A 1 89 ? 19.943 -4.931 -26.332 1.00 72.75 89 GLN A CA 1
ATOM 674 C C . GLN A 1 89 ? 20.075 -6.063 -27.356 1.00 72.75 89 GLN A C 1
ATOM 676 O O . GLN A 1 89 ? 20.879 -5.956 -28.287 1.00 72.75 89 GLN A O 1
ATOM 681 N N . GLU A 1 90 ? 19.259 -7.110 -27.223 1.00 78.69 90 GLU A N 1
ATOM 682 C CA . GLU A 1 90 ? 19.176 -8.199 -28.197 1.00 78.69 90 GLU A CA 1
ATOM 683 C C . GLU A 1 90 ? 18.721 -7.685 -29.574 1.00 78.69 90 GLU A C 1
ATOM 685 O O . GLU A 1 90 ? 19.422 -7.895 -30.567 1.00 78.69 90 GLU A O 1
ATOM 690 N N . ARG A 1 91 ? 17.637 -6.895 -29.636 1.00 75.38 91 ARG A N 1
ATOM 691 C CA . ARG A 1 91 ? 17.165 -6.283 -30.893 1.00 75.38 91 ARG A CA 1
ATOM 692 C C . ARG A 1 91 ? 18.212 -5.385 -31.554 1.00 75.38 91 ARG A C 1
ATOM 694 O O . ARG A 1 91 ? 18.417 -5.476 -32.763 1.00 75.38 91 ARG A O 1
ATOM 701 N N . ILE A 1 92 ? 18.902 -4.534 -30.791 1.00 76.12 92 ILE A N 1
ATOM 702 C CA . ILE A 1 92 ? 19.972 -3.671 -31.322 1.00 76.12 92 ILE A CA 1
ATOM 703 C C . ILE A 1 92 ? 21.143 -4.513 -31.843 1.00 76.12 92 ILE A C 1
ATOM 705 O O . ILE A 1 92 ? 21.715 -4.187 -32.885 1.00 76.12 92 ILE A O 1
ATOM 709 N N . SER A 1 93 ? 21.511 -5.584 -31.136 1.00 76.12 93 SER A N 1
ATOM 710 C CA . SER A 1 93 ? 22.556 -6.519 -31.569 1.00 76.12 93 SER A CA 1
ATOM 711 C C . SER A 1 93 ? 22.202 -7.167 -32.907 1.00 76.12 93 SER A C 1
ATOM 713 O O . SER A 1 93 ? 23.033 -7.193 -33.818 1.00 76.12 93 SER A O 1
ATOM 715 N N . ASP A 1 94 ? 20.959 -7.613 -33.073 1.00 78.56 94 ASP A N 1
ATOM 716 C CA . ASP A 1 94 ? 20.503 -8.248 -34.309 1.00 78.56 94 ASP A CA 1
ATOM 717 C C . ASP A 1 94 ? 20.389 -7.262 -35.475 1.00 78.56 94 ASP A C 1
ATOM 719 O O . ASP A 1 94 ? 20.811 -7.584 -36.587 1.00 78.56 94 ASP A O 1
ATOM 723 N N . ILE A 1 95 ? 19.949 -6.026 -35.225 1.00 73.19 95 ILE A N 1
ATOM 724 C CA . ILE A 1 95 ? 19.978 -4.957 -36.236 1.00 73.19 95 ILE A CA 1
ATOM 725 C C . ILE A 1 95 ? 21.420 -4.682 -36.687 1.00 73.19 95 ILE A C 1
ATOM 727 O O . ILE A 1 95 ? 21.680 -4.626 -37.887 1.00 73.19 95 ILE A O 1
ATOM 731 N N . ARG A 1 96 ? 22.384 -4.583 -35.759 1.00 71.06 96 ARG A N 1
ATOM 732 C CA . ARG A 1 96 ? 23.808 -4.383 -36.101 1.00 71.06 96 ARG A CA 1
ATOM 733 C C . ARG A 1 96 ? 24.402 -5.545 -36.900 1.00 71.06 96 ARG A C 1
ATOM 735 O O . ARG A 1 96 ? 25.261 -5.319 -37.750 1.00 71.06 96 ARG A O 1
ATOM 742 N N . LYS A 1 97 ? 23.978 -6.786 -36.641 1.00 74.31 97 LYS A N 1
ATOM 743 C CA . LYS A 1 97 ? 24.406 -7.959 -37.425 1.00 74.31 97 LYS A CA 1
ATOM 744 C C . LYS A 1 97 ? 23.880 -7.906 -38.858 1.00 74.31 97 LYS A C 1
ATOM 746 O O . LYS A 1 97 ? 24.621 -8.236 -39.779 1.00 74.31 97 LYS A O 1
ATOM 751 N N . VAL A 1 98 ? 22.627 -7.488 -39.044 1.00 70.06 98 VAL A N 1
ATOM 752 C CA . VAL A 1 98 ? 22.040 -7.298 -40.378 1.00 70.06 98 VAL A CA 1
ATOM 753 C C . VAL A 1 98 ? 22.747 -6.153 -41.107 1.00 70.06 98 VAL A C 1
ATOM 755 O O . VAL A 1 98 ? 23.072 -6.308 -42.285 1.00 70.06 98 VAL A O 1
ATOM 758 N N . ASP A 1 99 ? 23.090 -5.076 -40.392 1.00 59.41 99 ASP A N 1
ATOM 759 C CA . ASP A 1 99 ? 23.841 -3.943 -40.939 1.00 59.41 99 ASP A CA 1
ATOM 760 C C . ASP A 1 99 ? 25.254 -4.332 -41.423 1.00 59.41 99 ASP A C 1
ATOM 762 O O . ASP A 1 99 ? 25.693 -3.940 -42.492 1.00 59.41 99 ASP A O 1
ATOM 766 N N . ASN A 1 100 ? 25.986 -5.193 -40.719 1.00 59.53 100 ASN A N 1
ATOM 767 C CA . ASN A 1 100 ? 27.321 -5.604 -41.187 1.00 59.53 100 ASN A CA 1
ATOM 768 C C . ASN A 1 100 ? 27.315 -6.639 -42.331 1.00 59.53 100 ASN A C 1
ATOM 770 O O . ASN A 1 100 ? 28.377 -6.997 -42.835 1.00 59.53 100 ASN A O 1
ATOM 774 N N . SER A 1 101 ? 26.151 -7.147 -42.749 1.00 57.41 101 SER A N 1
ATOM 775 C CA . SER A 1 101 ? 26.065 -8.185 -43.789 1.00 57.41 101 SER A CA 1
ATOM 776 C C . SER A 1 101 ? 26.076 -7.645 -45.226 1.00 57.41 101 SER A C 1
ATOM 778 O O . SER A 1 101 ? 26.185 -8.425 -46.173 1.00 57.41 101 SER A O 1
ATOM 780 N N . TYR A 1 102 ? 26.027 -6.321 -45.411 1.00 52.81 102 TYR A N 1
ATOM 781 C CA . TYR A 1 102 ? 26.155 -5.671 -46.716 1.00 52.81 102 TYR A CA 1
ATOM 782 C C . TYR A 1 102 ? 27.589 -5.202 -47.011 1.00 52.81 102 TYR A C 1
ATOM 784 O O . TYR A 1 102 ? 27.834 -4.051 -47.364 1.00 52.81 102 TYR A O 1
ATOM 792 N N . GLU A 1 103 ? 28.571 -6.105 -46.970 1.00 54.47 103 GLU A N 1
ATOM 793 C CA . GLU A 1 103 ? 29.801 -5.862 -47.732 1.00 54.47 103 GLU A CA 1
ATOM 794 C C . GLU A 1 103 ? 29.456 -5.869 -49.231 1.00 54.47 103 GLU A C 1
ATOM 796 O O . GLU A 1 103 ? 29.360 -6.914 -49.882 1.00 54.47 103 GLU A O 1
ATOM 801 N N . VAL A 1 104 ? 29.254 -4.682 -49.808 1.00 53.84 104 VAL A N 1
ATOM 802 C CA . VAL A 1 104 ? 29.255 -4.503 -51.260 1.00 53.84 104 VAL A CA 1
ATOM 803 C C . VAL A 1 104 ? 30.655 -4.865 -51.736 1.00 53.84 104 VAL A C 1
ATOM 805 O O . VAL A 1 104 ? 31.581 -4.058 -51.668 1.00 53.84 104 VAL A O 1
ATOM 808 N N . LYS A 1 105 ? 30.816 -6.102 -52.215 1.00 50.72 105 LYS A N 1
ATOM 809 C CA . LYS A 1 105 ? 32.004 -6.555 -52.937 1.00 50.72 105 LYS A CA 1
ATOM 810 C C . LYS A 1 105 ? 32.152 -5.663 -54.170 1.00 50.72 105 LYS A C 1
ATOM 812 O O . LYS A 1 105 ? 31.514 -5.904 -55.196 1.00 50.72 105 LYS A O 1
ATOM 817 N N . SER A 1 106 ? 32.915 -4.582 -54.023 1.00 52.25 106 SER A N 1
ATOM 818 C CA . SER A 1 106 ? 33.120 -3.570 -55.053 1.00 52.25 106 SER A CA 1
A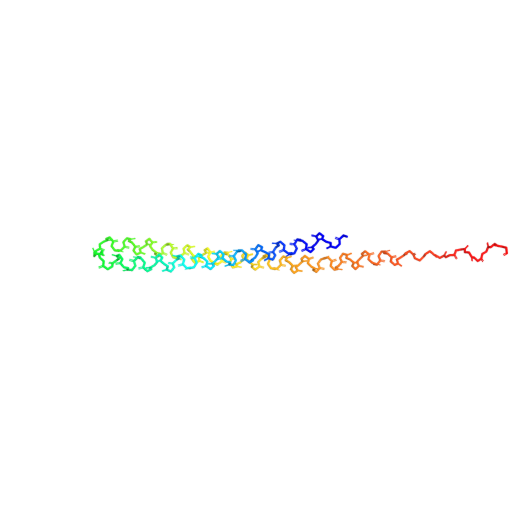TOM 819 C C . SER A 1 106 ? 33.649 -4.252 -56.311 1.00 52.25 106 SER A C 1
ATOM 821 O O . SER A 1 106 ? 34.782 -4.725 -56.343 1.00 52.25 106 SER A O 1
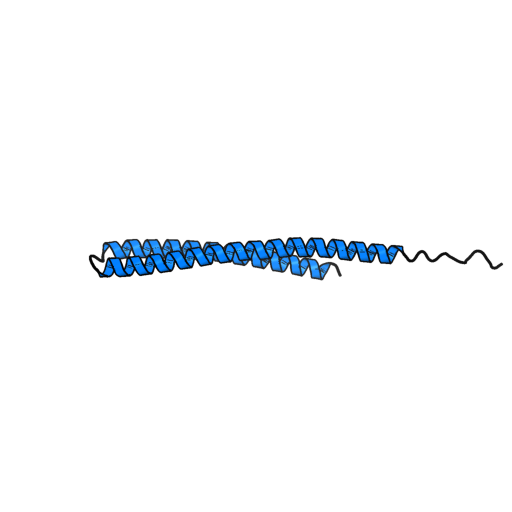ATOM 823 N N . ARG A 1 107 ? 32.811 -4.339 -57.351 1.00 53.84 107 ARG A N 1
ATOM 824 C CA . ARG A 1 107 ? 33.208 -4.777 -58.697 1.00 53.84 107 ARG A CA 1
ATOM 825 C C . ARG A 1 107 ? 33.805 -3.610 -59.489 1.00 53.84 107 ARG A C 1
ATOM 827 O O . ARG A 1 107 ? 33.487 -3.436 -60.659 1.00 53.84 107 ARG A O 1
ATOM 834 N N . ILE A 1 108 ? 34.637 -2.790 -58.852 1.00 54.34 108 ILE A N 1
ATOM 835 C CA . ILE A 1 108 ? 35.423 -1.761 -59.540 1.00 54.34 108 ILE A CA 1
ATOM 836 C C . ILE A 1 108 ? 36.878 -2.238 -59.577 1.00 54.34 108 ILE A C 1
ATOM 838 O O . ILE A 1 108 ? 37.763 -1.661 -58.960 1.00 54.34 108 ILE A O 1
ATOM 842 N N . THR A 1 109 ? 37.094 -3.357 -60.263 1.00 57.19 109 THR A N 1
ATOM 843 C CA . THR A 1 109 ? 38.414 -3.842 -60.702 1.00 57.19 109 THR A CA 1
ATOM 844 C C . THR A 1 109 ? 38.292 -4.590 -62.028 1.00 57.19 109 THR A C 1
ATOM 846 O O . THR A 1 109 ? 39.004 -5.558 -62.261 1.00 57.19 109 THR A O 1
ATOM 849 N N . ASP A 1 110 ? 37.377 -4.163 -62.906 1.00 51.81 110 ASP A N 1
ATOM 850 C CA . ASP A 1 110 ? 37.351 -4.686 -64.275 1.00 51.81 110 ASP A CA 1
ATOM 851 C C . ASP A 1 110 ? 36.625 -3.736 -65.245 1.00 51.81 110 ASP A C 1
ATOM 853 O O . ASP A 1 110 ? 35.537 -4.040 -65.725 1.00 51.81 110 ASP A O 1
ATOM 857 N N . LEU A 1 111 ? 37.171 -2.532 -65.469 1.00 50.03 111 LEU A N 1
ATOM 858 C CA . LEU A 1 111 ? 37.070 -1.845 -66.766 1.00 50.03 111 LEU A CA 1
ATOM 859 C C . LEU A 1 111 ? 37.999 -0.616 -66.823 1.00 50.03 111 LEU A C 1
ATOM 861 O O . LEU A 1 111 ? 37.802 0.329 -66.060 1.00 50.03 111 LEU A O 1
ATOM 865 N N . ALA A 1 112 ? 38.894 -0.646 -67.820 1.00 43.94 112 ALA A N 1
ATOM 866 C CA . ALA A 1 112 ? 39.808 0.393 -68.326 1.00 43.94 112 ALA A CA 1
ATOM 867 C C . ALA A 1 112 ? 41.153 0.579 -67.601 1.00 43.94 112 ALA A C 1
ATOM 869 O O . ALA A 1 112 ? 41.189 1.156 -66.493 1.00 43.94 112 ALA A O 1
#

Radius of gyration: 28.9 Å; chains: 1; bounding box: 60×16×96 Å

pLDDT: mean 75.37, std 10.81, range [43.94, 90.12]

Foldseek 3Di:
DVVVLVVLLVVLLVVLVVLVVVLVVLVVVLVVVVVVLVVVLVVDDDPVSVVSVVVNVVVVVVSVVSSVVSVVSSVVSNVVSVVSVVVVVVVVVVVVVVVVPPPPPDPPPDDD